Protein AF-A0A940V8V4-F1 (afdb_monomer)

Radius of gyration: 15.95 Å; Cα contacts (8 Å, |Δi|>4): 238; chains: 1; bounding box: 43×36×41 Å

Nearest PDB structures (foldseek):
  3lm8-assembly5_C  TM=8.372E-01  e=1.394E-07  Bacillus subtilis
  3lm8-assembly1_A  TM=8.182E-01  e=9.526E-08  Bacillus subtilis
  3mel-assembly2_D  TM=7.749E-01  e=1.485E-07  Enterococcus faecalis
  3k94-assembly1_A  TM=7.743E-01  e=4.650E-07  Geobacillus thermodenitrificans NG80-2
  3cq9-assembly2_C  TM=7.218E-01  e=1.762E-06  Lactiplantibacillus plantarum WCFS1

Sequence (154 aa):
MLNQIRSKRLKIFVKLRTKNKVIKIKIAILANGVWDLEWGKQALKEVDFLICADGGANYAALSSRIPDLVIGDLDSILPENLSQCEKSGCLIERYPCEKDETDLELALLRAEERARMLGERDIWLYGATGKRIDHFLGNVALMLDYAQKGYRIR

Solvent-accessible surface area (backbone atoms only — not comparable to full-atom values): 8737 Å² total; per-residue (Å²): 144,75,81,76,74,69,70,79,82,66,81,73,76,70,83,72,79,55,89,94,49,86,83,80,75,38,39,32,39,29,32,70,34,59,70,60,63,73,60,43,36,58,61,54,71,70,43,75,40,36,34,15,16,28,28,10,44,46,58,31,50,78,39,76,40,79,49,54,30,39,28,22,59,54,82,65,36,51,70,69,53,53,52,50,32,55,76,69,67,27,44,76,49,78,45,66,80,88,58,95,68,52,38,60,54,56,41,47,52,53,50,47,56,51,26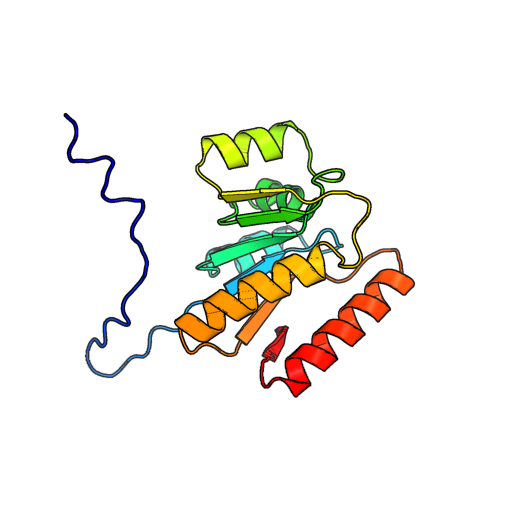,58,77,72,73,48,44,63,39,34,60,41,25,64,42,60,93,50,64,69,59,31,53,52,48,51,53,50,47,50,54,40,41,74,74,63,36,41,78,81

pLDDT: mean 86.86, std 18.96, range [28.91, 98.75]

Secondary structure (DSSP, 8-state):
--SSSGGGS---------TT------EEEE-SS---HHHHHHHHHT-SEEEEETTHHHHHHHTT---SEEEE--SSS-HHHHHHHHHTT-EEEE--SS-SS-HHHHHHHHHHHHHHHHT--EEEEES---S-HHHHHHHHHHHHHHHHTT-EE-

Foldseek 3Di:
DPPPPVPPPPPPDDQPCDDPDRPDAAAEEQEQADDDLVVVLVVCVRHNAYEYQQLSLVSCVSSVHQHQEYFEQNPNHDPVSVVVNVVVVRHYHHDHPPDPDGSVRVSVVVSVVSCVSSVHQEYEYHRQDHDDVVSNVVSVVVQVVSVVVVHHYD

Structure (mmCIF, N/CA/C/O backbone):
data_AF-A0A940V8V4-F1
#
_entry.id   AF-A0A940V8V4-F1
#
loop_
_atom_site.group_PDB
_atom_site.id
_atom_site.type_symbol
_atom_site.label_atom_id
_atom_site.label_alt_id
_atom_site.label_comp_id
_atom_site.label_asym_id
_atom_site.label_entity_id
_atom_site.label_seq_id
_atom_site.pdbx_PDB_ins_code
_atom_site.Cartn_x
_atom_site.Cartn_y
_atom_site.Cartn_z
_atom_site.occupancy
_atom_site.B_iso_or_equiv
_atom_site.auth_seq_id
_atom_site.auth_comp_id
_atom_site.auth_asym_id
_atom_site.auth_atom_id
_atom_site.pdbx_PDB_model_num
ATOM 1 N N . MET A 1 1 ? 31.623 16.921 11.698 1.00 43.12 1 MET A N 1
ATOM 2 C CA . MET A 1 1 ? 30.676 16.826 10.562 1.00 43.12 1 MET A CA 1
ATOM 3 C C . MET A 1 1 ? 29.920 15.481 10.518 1.00 43.12 1 MET A C 1
ATOM 5 O O . MET A 1 1 ? 29.499 15.057 9.455 1.00 43.12 1 MET A O 1
ATOM 9 N N . LEU A 1 2 ? 29.703 14.817 11.669 1.00 31.45 2 LEU A N 1
ATOM 10 C CA . LEU A 1 2 ? 29.079 13.479 11.767 1.00 31.45 2 LEU A CA 1
ATOM 11 C C . LEU A 1 2 ? 27.776 13.450 12.600 1.00 31.45 2 LEU A C 1
ATOM 13 O O . LEU A 1 2 ? 27.136 12.410 12.701 1.00 31.45 2 LEU A O 1
ATOM 17 N N . ASN A 1 3 ? 27.332 14.590 13.148 1.00 28.91 3 ASN A N 1
ATOM 18 C CA . ASN A 1 3 ? 26.194 14.647 14.081 1.00 28.91 3 ASN A CA 1
ATOM 19 C C . ASN A 1 3 ? 24.861 15.127 13.477 1.00 28.91 3 ASN A C 1
ATOM 21 O O . ASN A 1 3 ? 23.860 15.141 14.183 1.00 28.91 3 ASN A O 1
ATOM 25 N N . GLN A 1 4 ? 24.800 15.470 12.185 1.00 35.78 4 GLN A N 1
ATOM 26 C CA . GLN A 1 4 ? 23.542 15.891 11.538 1.00 35.78 4 GLN A CA 1
ATOM 27 C C . GLN A 1 4 ? 22.816 14.772 10.772 1.00 35.78 4 GLN A C 1
ATOM 29 O O . GLN A 1 4 ? 21.630 14.902 10.483 1.00 35.78 4 GLN A O 1
ATOM 34 N N . ILE A 1 5 ? 23.475 13.640 10.499 1.00 39.09 5 ILE A N 1
ATOM 35 C CA . ILE A 1 5 ? 22.908 12.568 9.657 1.00 39.09 5 ILE A CA 1
ATOM 36 C C . ILE A 1 5 ? 22.149 11.514 10.489 1.00 39.09 5 ILE A C 1
ATOM 38 O O . ILE A 1 5 ? 21.267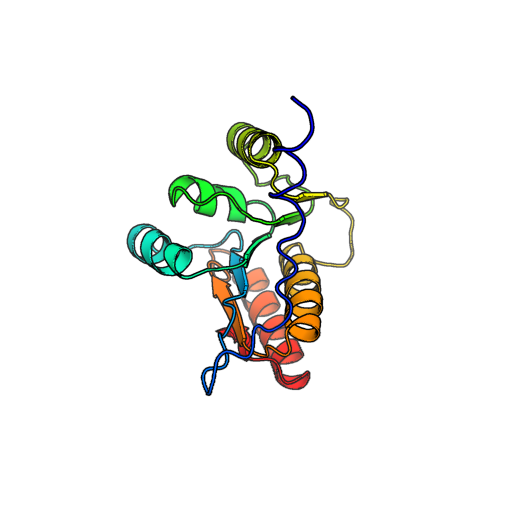 10.830 9.976 1.00 39.09 5 ILE A O 1
ATOM 42 N N . ARG A 1 6 ? 22.374 11.442 11.809 1.00 33.69 6 ARG A N 1
ATOM 43 C CA . ARG A 1 6 ? 21.629 10.528 12.701 1.00 33.69 6 ARG A CA 1
ATOM 44 C C . ARG A 1 6 ? 20.207 10.991 13.057 1.00 33.69 6 ARG A C 1
ATOM 46 O O . ARG A 1 6 ? 19.436 10.198 13.580 1.00 33.69 6 ARG A O 1
ATOM 53 N N . SER A 1 7 ? 19.828 12.229 12.734 1.00 38.00 7 SER A N 1
ATOM 54 C CA . SER A 1 7 ? 18.553 12.827 13.175 1.00 38.00 7 SER A CA 1
ATOM 55 C C . SER A 1 7 ? 17.331 12.464 12.305 1.00 38.00 7 SER A C 1
ATOM 57 O O . SER A 1 7 ? 16.193 12.576 12.751 1.00 38.00 7 SER A O 1
ATOM 59 N N . LYS A 1 8 ? 17.518 11.958 11.074 1.00 39.41 8 LYS A N 1
ATOM 60 C CA . LYS A 1 8 ? 16.387 11.607 10.183 1.00 39.41 8 LYS A CA 1
ATOM 61 C C . LYS A 1 8 ? 15.898 10.154 10.275 1.00 39.41 8 LYS A C 1
ATOM 63 O O . LYS A 1 8 ? 14.849 9.855 9.719 1.00 39.41 8 LYS A O 1
ATOM 68 N N . ARG A 1 9 ? 16.598 9.262 10.987 1.00 44.00 9 ARG A N 1
ATOM 69 C CA . ARG A 1 9 ? 16.301 7.810 11.015 1.00 44.00 9 ARG A CA 1
ATOM 70 C C . ARG A 1 9 ? 15.652 7.285 12.300 1.00 44.00 9 ARG A C 1
ATOM 72 O O . ARG A 1 9 ? 15.553 6.080 12.479 1.00 44.00 9 ARG A O 1
ATOM 79 N N . LEU A 1 10 ? 15.147 8.168 13.162 1.00 35.84 10 LEU A N 1
ATOM 80 C CA . LEU A 1 10 ? 14.432 7.772 14.379 1.00 35.84 10 LEU A CA 1
ATOM 81 C C . LEU A 1 10 ? 13.142 8.584 14.582 1.00 35.84 10 LEU A C 1
ATOM 83 O O . LEU A 1 10 ? 12.877 9.099 15.660 1.00 35.84 10 LEU A O 1
ATOM 87 N N . LYS A 1 11 ? 12.304 8.701 13.545 1.00 39.09 11 LYS A N 1
ATOM 88 C CA . LYS A 1 11 ? 10.896 9.101 13.721 1.00 39.09 11 LYS A CA 1
ATOM 89 C C . LYS A 1 11 ? 10.037 7.873 14.037 1.00 39.09 11 LYS A C 1
ATOM 91 O O . LYS A 1 11 ? 9.052 7.593 13.364 1.00 39.09 11 LYS A O 1
ATOM 96 N N . ILE A 1 12 ? 10.413 7.130 15.073 1.00 41.28 12 ILE A N 1
ATOM 97 C CA . ILE A 1 12 ? 9.437 6.326 15.807 1.00 41.28 12 ILE A CA 1
ATOM 98 C C . ILE A 1 12 ? 8.783 7.331 16.749 1.00 41.28 12 ILE A C 1
ATOM 100 O O . ILE A 1 12 ? 9.328 7.676 17.795 1.00 41.28 12 ILE A O 1
ATOM 104 N N . PHE A 1 13 ? 7.675 7.914 16.293 1.00 43.16 13 PHE A N 1
ATOM 105 C CA . PHE A 1 13 ? 6.889 8.841 17.092 1.00 43.16 13 PHE A CA 1
ATOM 106 C C . PHE A 1 13 ? 6.333 8.084 18.300 1.00 43.16 13 PHE A C 1
ATOM 108 O O . PHE A 1 13 ? 5.320 7.394 18.225 1.00 43.16 13 PHE A O 1
ATOM 115 N N . VAL A 1 14 ? 7.002 8.242 19.440 1.00 44.81 14 VAL A N 1
ATOM 116 C CA . VAL A 1 14 ? 6.353 8.148 20.744 1.00 44.81 14 VAL A CA 1
ATOM 117 C C . VAL A 1 14 ? 5.174 9.117 20.701 1.00 44.81 14 VAL A C 1
ATOM 119 O O . VAL A 1 14 ? 5.332 10.272 20.307 1.00 44.81 14 VAL A O 1
ATOM 122 N N . LYS A 1 15 ? 3.986 8.630 21.060 1.00 40.75 15 LYS A N 1
ATOM 123 C CA . LYS A 1 15 ? 2.731 9.385 21.127 1.00 40.75 15 LYS A CA 1
ATOM 124 C C . LYS A 1 15 ? 2.943 10.644 21.980 1.00 40.75 15 LYS A C 1
ATOM 126 O O . LYS A 1 15 ? 2.835 10.590 23.204 1.00 40.75 15 LYS A O 1
ATOM 131 N N . LEU A 1 16 ? 3.286 11.775 21.358 1.00 42.56 16 LEU A N 1
ATOM 132 C CA . LEU A 1 16 ? 3.423 13.052 22.054 1.00 42.56 16 LEU A CA 1
ATOM 133 C C . LEU A 1 16 ? 2.019 13.493 22.451 1.00 42.56 16 LEU A C 1
ATOM 135 O O . LEU A 1 16 ? 1.247 14.024 21.657 1.00 42.56 16 LEU A O 1
ATOM 139 N N . ARG A 1 17 ? 1.667 13.196 23.700 1.00 41.31 17 ARG A N 1
ATOM 140 C CA . ARG A 1 17 ? 0.396 13.548 24.323 1.00 41.31 17 ARG A CA 1
ATOM 141 C C . ARG A 1 17 ? 0.427 15.038 24.675 1.00 41.31 17 ARG A C 1
ATOM 143 O O . ARG A 1 17 ? 0.487 15.414 25.840 1.00 41.31 17 ARG A O 1
ATOM 150 N N . THR A 1 18 ? 0.427 15.910 23.671 1.00 44.78 18 THR A N 1
ATOM 151 C CA . THR A 1 18 ? 0.160 17.335 23.882 1.00 44.78 18 THR A CA 1
ATOM 152 C C . THR A 1 18 ? -1.322 17.479 24.208 1.00 44.78 18 THR A C 1
ATOM 154 O O . THR A 1 18 ? -2.166 17.028 23.434 1.00 44.78 18 THR A O 1
ATOM 157 N N . LYS A 1 19 ? -1.612 18.020 25.397 1.00 48.69 19 LYS A N 1
ATOM 158 C CA . LYS A 1 19 ? -2.936 18.296 25.985 1.00 48.69 19 LYS A CA 1
ATOM 159 C C . LYS A 1 19 ? -4.111 18.134 24.988 1.00 48.69 19 LYS A C 1
ATOM 161 O O . LYS A 1 19 ? -4.349 18.992 24.148 1.00 48.69 19 LYS A O 1
ATOM 166 N N . ASN A 1 20 ? -4.833 17.016 25.116 1.00 51.75 20 ASN A N 1
ATOM 167 C CA . ASN A 1 20 ? -6.132 16.693 24.497 1.00 51.75 20 ASN A CA 1
ATOM 168 C C . ASN A 1 20 ? -6.260 16.417 22.984 1.00 51.75 20 ASN A C 1
ATOM 170 O O . ASN A 1 20 ? -7.392 16.267 22.527 1.00 51.75 20 ASN A O 1
ATOM 174 N N . LYS A 1 21 ? -5.188 16.216 22.203 1.00 55.03 21 LYS A N 1
ATOM 175 C CA . LYS A 1 21 ? -5.344 15.729 20.812 1.00 55.03 21 LYS A CA 1
ATOM 176 C C . LYS A 1 21 ? -4.511 14.477 20.551 1.00 55.03 21 LYS A C 1
ATOM 178 O O . LYS A 1 21 ? -3.287 14.510 20.613 1.00 55.03 21 LYS A O 1
ATOM 183 N N . VAL A 1 22 ? -5.180 13.356 20.276 1.00 63.94 22 VAL A N 1
ATOM 184 C CA . VAL A 1 22 ? -4.519 12.167 19.723 1.00 63.94 22 VAL A CA 1
ATOM 185 C C . VAL A 1 22 ? -4.200 12.490 18.267 1.00 63.94 22 VAL A C 1
ATOM 187 O O . VAL A 1 22 ? -5.114 12.645 17.461 1.00 63.94 22 VAL A O 1
ATOM 190 N N . ILE A 1 23 ? -2.917 12.659 17.947 1.00 74.44 23 ILE A N 1
ATOM 191 C CA . ILE A 1 23 ? -2.468 12.763 16.557 1.00 74.44 23 ILE A CA 1
ATOM 192 C C . ILE A 1 23 ? -2.683 11.380 15.940 1.00 74.44 23 ILE A C 1
ATOM 194 O O . ILE A 1 23 ? -2.004 10.432 16.335 1.00 74.44 23 ILE A O 1
ATOM 198 N N . LYS A 1 24 ? -3.673 11.264 15.050 1.00 82.25 24 LYS A N 1
ATOM 199 C CA . LYS A 1 24 ? -3.859 10.065 14.232 1.00 82.25 24 LYS A CA 1
ATOM 200 C C . LYS A 1 24 ? -2.785 10.032 13.155 1.00 82.25 24 LYS A C 1
ATOM 202 O O . LYS A 1 24 ? -2.546 11.060 12.528 1.00 82.25 24 LYS A O 1
ATOM 207 N N . ILE A 1 25 ? -2.187 8.866 12.948 1.00 92.25 25 ILE A N 1
ATOM 208 C CA . ILE A 1 25 ? -1.205 8.636 11.883 1.00 92.25 25 ILE A CA 1
ATOM 209 C C . ILE A 1 25 ? -1.896 7.920 10.722 1.00 92.25 25 ILE A C 1
ATOM 211 O O . ILE A 1 25 ? -2.492 6.858 10.910 1.00 92.25 25 ILE A O 1
ATOM 215 N N . LYS A 1 26 ? -1.816 8.486 9.516 1.00 96.31 26 LYS A N 1
ATOM 216 C CA . LYS A 1 26 ? -2.392 7.904 8.300 1.00 96.31 26 LYS A CA 1
ATOM 217 C C . LYS A 1 26 ? -1.392 6.941 7.658 1.00 96.31 26 LYS A C 1
ATOM 219 O O . LYS A 1 26 ? -0.441 7.358 6.997 1.00 96.31 26 LYS A O 1
ATOM 224 N N . ILE A 1 27 ? -1.624 5.646 7.861 1.00 98.06 27 ILE A N 1
ATOM 225 C CA . ILE A 1 27 ? -0.898 4.562 7.189 1.00 98.06 27 ILE A CA 1
ATOM 226 C C . ILE A 1 27 ? -1.666 4.210 5.918 1.00 98.06 27 ILE A C 1
ATOM 228 O O . ILE A 1 27 ? -2.862 3.915 5.992 1.00 98.06 27 ILE A O 1
ATOM 232 N N . ALA A 1 28 ? -0.992 4.250 4.772 1.00 98.06 28 ALA A N 1
ATOM 233 C CA . ALA A 1 28 ? -1.592 3.886 3.499 1.00 98.06 28 ALA A CA 1
ATOM 234 C C . ALA A 1 28 ? -0.759 2.855 2.744 1.00 98.06 28 ALA A C 1
ATOM 236 O O . ALA A 1 28 ? 0.471 2.864 2.800 1.00 98.06 28 ALA A O 1
ATOM 237 N N . ILE A 1 29 ? -1.463 2.014 2.001 1.00 98.31 29 ILE A N 1
ATOM 238 C CA . ILE A 1 29 ? -0.930 1.093 1.014 1.00 98.31 29 ILE A CA 1
ATOM 239 C C . ILE A 1 29 ? -1.355 1.599 -0.361 1.00 98.31 29 ILE A C 1
ATOM 241 O O . ILE A 1 29 ? -2.519 1.943 -0.569 1.00 98.31 29 ILE A O 1
ATOM 245 N N . LEU A 1 30 ? -0.418 1.630 -1.300 1.00 97.50 30 LEU A N 1
ATOM 246 C CA . LEU A 1 30 ? -0.683 1.865 -2.711 1.00 97.50 30 LEU A CA 1
ATOM 247 C C . LEU A 1 30 ? -0.339 0.597 -3.489 1.00 97.50 30 LEU A C 1
ATOM 249 O O . LEU A 1 30 ? 0.827 0.213 -3.577 1.00 97.50 30 LEU A O 1
ATOM 253 N N . ALA A 1 31 ? -1.368 -0.059 -4.015 1.00 95.75 31 ALA A N 1
ATOM 254 C CA . ALA A 1 31 ? -1.236 -1.230 -4.871 1.00 95.75 31 ALA A CA 1
ATOM 255 C C . ALA A 1 31 ? -1.071 -0.836 -6.351 1.00 95.75 31 ALA A C 1
ATOM 257 O O . ALA A 1 31 ? -1.184 0.334 -6.721 1.00 95.75 31 ALA A O 1
ATOM 258 N N . ASN A 1 32 ? -0.803 -1.822 -7.208 1.00 93.12 32 ASN A N 1
ATOM 259 C CA . ASN A 1 32 ? -0.528 -1.633 -8.636 1.00 93.12 32 ASN A CA 1
ATOM 260 C C . ASN A 1 32 ? -1.799 -1.595 -9.518 1.00 93.12 32 ASN A C 1
ATOM 262 O O 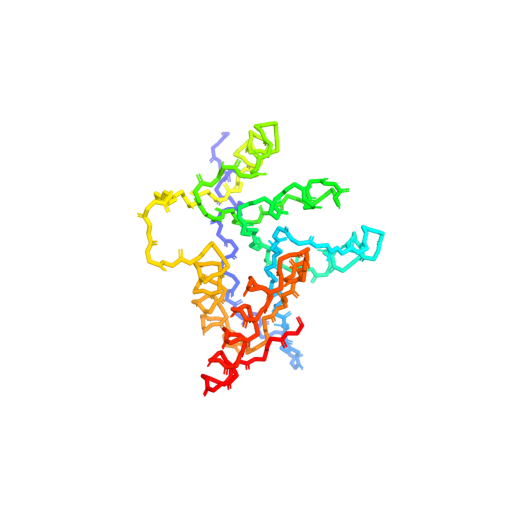. ASN A 1 32 ? -1.851 -2.168 -10.606 1.00 93.12 32 ASN A O 1
ATOM 266 N N . GLY A 1 33 ? -2.867 -0.974 -9.028 1.00 90.56 33 GLY A N 1
ATOM 267 C CA . GLY A 1 33 ? -4.147 -0.902 -9.727 1.00 90.56 33 GLY A CA 1
ATOM 268 C C . GLY A 1 33 ? -4.488 0.481 -10.267 1.00 90.56 33 GLY A C 1
ATOM 269 O O . GLY A 1 33 ? -3.708 1.428 -10.198 1.00 90.56 33 GLY A O 1
ATOM 270 N N . VAL A 1 34 ? -5.687 0.589 -10.835 1.00 86.25 34 VAL A N 1
ATOM 271 C CA . VAL A 1 34 ? -6.179 1.821 -11.453 1.00 86.25 34 VAL A CA 1
ATOM 272 C C . VAL A 1 34 ? -6.694 2.769 -10.375 1.00 86.25 34 VAL A C 1
ATOM 274 O O . VAL A 1 34 ? -7.407 2.371 -9.453 1.00 86.25 34 VAL A O 1
ATOM 277 N N . TRP A 1 35 ? -6.347 4.043 -10.519 1.00 87.38 35 TRP A N 1
ATOM 278 C CA . TRP A 1 35 ? -6.851 5.145 -9.708 1.00 87.38 35 TRP A CA 1
ATOM 279 C C . TRP A 1 35 ? -6.724 6.465 -10.478 1.00 87.38 35 TRP A C 1
ATOM 281 O O . TRP A 1 35 ? -6.006 6.541 -11.478 1.00 87.38 35 TRP A O 1
ATOM 291 N N . ASP A 1 36 ? -7.426 7.499 -10.020 1.00 90.81 36 ASP A N 1
ATOM 292 C CA . ASP A 1 36 ? -7.284 8.848 -10.565 1.00 90.81 36 ASP A CA 1
ATOM 293 C C . ASP A 1 36 ? -6.005 9.509 -10.029 1.00 90.81 36 ASP A C 1
ATOM 295 O O . ASP A 1 36 ? -5.811 9.619 -8.816 1.00 90.81 36 ASP A O 1
ATOM 299 N N . LEU A 1 37 ? -5.122 9.941 -10.933 1.00 89.00 37 LEU A N 1
ATOM 300 C CA . LEU A 1 37 ? -3.800 10.450 -10.563 1.00 89.00 37 LEU A CA 1
ATOM 301 C C . LEU A 1 37 ? -3.866 11.808 -9.851 1.00 89.00 37 LEU A C 1
ATOM 303 O O . LEU A 1 37 ? -3.082 12.059 -8.935 1.00 89.00 37 LEU A O 1
ATOM 307 N N . GLU A 1 38 ? -4.779 12.693 -10.253 1.00 92.06 38 GLU A N 1
ATOM 308 C CA . GLU A 1 38 ? -4.877 14.033 -9.665 1.00 92.06 38 GLU A CA 1
ATOM 309 C C . GLU A 1 38 ? -5.460 13.978 -8.255 1.00 92.06 38 GLU A C 1
ATOM 311 O O . GLU A 1 38 ? -4.916 14.579 -7.324 1.00 92.06 38 GLU A O 1
ATOM 316 N N . TRP A 1 39 ? -6.505 13.178 -8.060 1.00 91.81 39 TRP A N 1
ATOM 317 C CA . TRP A 1 39 ? -7.011 12.835 -6.742 1.00 91.81 39 TRP A CA 1
ATOM 318 C C . TRP A 1 39 ? -5.940 12.126 -5.907 1.00 91.81 39 TRP A C 1
ATOM 320 O O . TRP A 1 39 ? -5.717 12.497 -4.753 1.00 91.81 39 TRP A O 1
ATOM 330 N N . GLY A 1 40 ? -5.224 11.166 -6.496 1.00 91.00 40 GLY A N 1
ATOM 331 C CA . GLY A 1 40 ? -4.176 10.394 -5.834 1.00 91.00 40 GLY A CA 1
ATOM 332 C C . GLY A 1 40 ? -3.044 11.256 -5.280 1.00 91.00 40 GLY A C 1
ATOM 333 O O . GLY A 1 40 ? -2.663 11.117 -4.114 1.00 91.00 40 GLY A O 1
ATOM 334 N N . LYS A 1 41 ? -2.578 12.237 -6.063 1.00 93.19 41 LYS A N 1
ATOM 335 C CA . LYS A 1 41 ? -1.620 13.261 -5.616 1.00 93.19 41 LYS A CA 1
ATOM 336 C C . LYS A 1 41 ? -2.091 13.987 -4.362 1.00 93.19 41 LYS A C 1
ATOM 338 O O . LYS A 1 41 ? -1.282 14.248 -3.474 1.00 93.19 41 LYS A O 1
ATOM 343 N N . GLN A 1 42 ? -3.373 14.337 -4.279 1.00 93.88 42 GLN A N 1
ATOM 344 C CA . GLN A 1 42 ? -3.911 15.018 -3.101 1.00 93.88 42 GLN A CA 1
ATOM 345 C C . GLN A 1 42 ? -4.069 14.060 -1.920 1.00 93.88 42 GLN A C 1
ATOM 347 O O . GLN A 1 42 ? -3.655 14.395 -0.812 1.00 93.88 42 GLN A O 1
ATOM 352 N N . ALA A 1 43 ? -4.584 12.853 -2.157 1.00 93.25 43 ALA A N 1
ATOM 353 C CA . ALA A 1 43 ? -4.778 11.842 -1.123 1.00 93.25 43 ALA A CA 1
ATOM 354 C C . ALA A 1 43 ? -3.460 11.465 -0.423 1.00 93.25 43 ALA A C 1
ATOM 356 O O . ALA A 1 43 ? -3.430 11.341 0.806 1.00 93.25 43 ALA A O 1
ATOM 357 N N . LEU A 1 44 ? -2.363 11.341 -1.184 1.00 95.69 44 LEU A N 1
ATOM 358 C CA . LEU A 1 44 ? -1.043 10.971 -0.664 1.00 95.69 44 LEU A CA 1
ATOM 359 C C . LEU A 1 44 ? -0.339 12.076 0.137 1.00 95.69 44 LEU A C 1
ATOM 361 O O . LEU A 1 44 ? 0.564 11.761 0.914 1.00 95.69 44 LEU A O 1
ATOM 365 N N . LYS A 1 45 ? -0.731 13.352 0.007 1.00 93.88 45 LYS A N 1
ATOM 366 C CA . LYS A 1 45 ? -0.151 14.445 0.817 1.00 93.88 45 LYS A CA 1
ATOM 367 C C . LYS A 1 45 ? -0.470 14.310 2.301 1.00 93.88 45 LYS A C 1
ATOM 369 O O . LYS A 1 45 ? 0.310 14.752 3.136 1.00 93.88 45 LYS A O 1
ATOM 374 N N . GLU A 1 46 ? -1.607 13.704 2.616 1.00 92.19 46 GLU A N 1
ATOM 375 C CA . GLU A 1 46 ? -2.053 13.471 3.989 1.00 92.19 46 GLU A CA 1
ATOM 376 C C . GLU A 1 46 ? -1.538 12.144 4.566 1.00 92.19 46 GLU A C 1
ATOM 378 O O . GLU A 1 46 ? -1.892 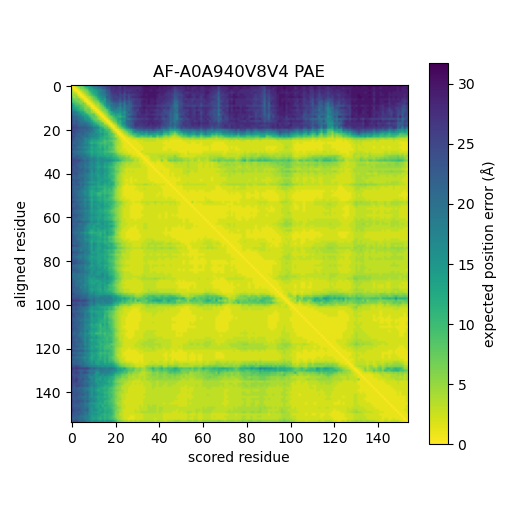11.791 5.687 1.00 92.19 46 GLU A O 1
ATOM 383 N N . VAL A 1 47 ? -0.768 11.367 3.795 1.00 96.06 47 VAL A N 1
ATOM 384 C CA . VAL A 1 47 ? -0.264 10.053 4.212 1.00 96.06 47 VAL A CA 1
ATOM 385 C C . VAL A 1 47 ? 1.070 10.203 4.935 1.00 96.06 47 VAL A C 1
ATOM 387 O O . VAL A 1 47 ? 2.092 10.539 4.329 1.00 96.06 47 VAL A O 1
ATOM 390 N N . ASP A 1 48 ? 1.065 9.862 6.221 1.00 96.44 48 ASP A N 1
ATOM 391 C CA . ASP A 1 48 ? 2.243 9.901 7.089 1.00 96.44 48 ASP A CA 1
ATOM 392 C C . ASP A 1 48 ? 3.206 8.737 6.837 1.00 96.44 48 ASP A C 1
ATOM 394 O O . ASP A 1 48 ? 4.415 8.887 7.014 1.00 96.44 48 ASP A O 1
ATOM 398 N N . PHE A 1 49 ? 2.679 7.570 6.453 1.00 97.62 49 PHE A N 1
ATOM 399 C CA . PHE A 1 49 ? 3.482 6.395 6.123 1.00 97.62 49 PHE A CA 1
ATOM 400 C C . PHE A 1 49 ? 2.897 5.662 4.919 1.00 97.62 49 PHE A C 1
ATOM 402 O O . PHE A 1 49 ? 1.808 5.092 5.008 1.00 97.62 49 PHE A O 1
ATOM 409 N N . LEU A 1 50 ? 3.622 5.695 3.802 1.00 98.56 50 LEU A N 1
ATOM 410 C CA . LEU A 1 50 ? 3.210 5.086 2.545 1.00 98.56 50 LEU A CA 1
ATOM 411 C C . LEU A 1 50 ? 3.978 3.789 2.288 1.00 98.56 50 LEU A C 1
ATOM 413 O O . LEU A 1 50 ? 5.201 3.803 2.147 1.00 98.56 50 LEU A O 1
ATOM 417 N N . ILE A 1 51 ? 3.237 2.696 2.146 1.00 98.75 51 ILE A N 1
ATOM 418 C CA . ILE A 1 51 ? 3.728 1.399 1.688 1.00 98.75 51 ILE A CA 1
ATOM 419 C C . ILE A 1 51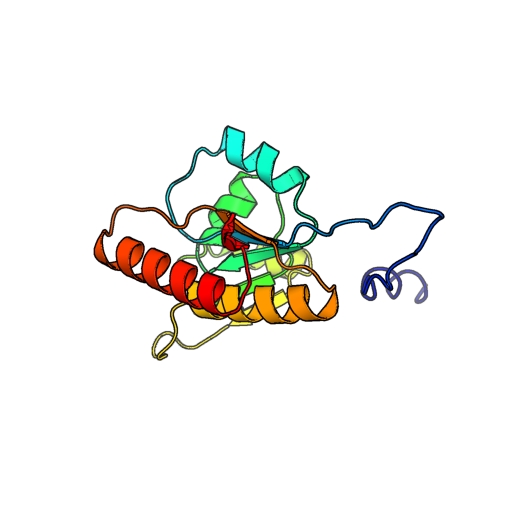 ? 3.282 1.223 0.238 1.00 98.75 51 ILE A C 1
ATOM 421 O O . ILE A 1 51 ? 2.107 1.392 -0.069 1.00 98.75 51 ILE A O 1
ATOM 425 N N . CYS A 1 52 ? 4.194 0.900 -0.668 1.00 98.38 52 CYS A N 1
ATOM 426 C CA . CYS A 1 52 ? 3.854 0.537 -2.039 1.00 98.38 52 CYS A CA 1
ATOM 427 C C . CYS A 1 52 ? 4.025 -0.967 -2.227 1.00 98.38 52 CYS A C 1
ATOM 429 O O . CYS A 1 52 ? 5.102 -1.496 -1.955 1.00 98.38 52 CYS A O 1
ATOM 431 N N . ALA A 1 53 ? 2.968 -1.631 -2.692 1.00 97.44 53 ALA A N 1
ATOM 432 C CA . ALA A 1 53 ? 3.038 -3.021 -3.120 1.00 97.44 53 ALA A CA 1
ATOM 433 C C . ALA A 1 53 ? 3.523 -3.049 -4.574 1.00 97.44 53 ALA A C 1
ATOM 435 O O . ALA A 1 53 ? 2.810 -2.581 -5.469 1.00 97.44 53 ALA A O 1
ATOM 436 N N . ASP A 1 54 ? 4.748 -3.535 -4.768 1.00 95.25 54 ASP A N 1
ATOM 437 C CA . ASP A 1 54 ? 5.402 -3.739 -6.060 1.00 95.25 54 ASP A CA 1
ATOM 438 C C . ASP A 1 54 ? 5.225 -2.525 -7.012 1.00 95.25 54 ASP A C 1
ATOM 440 O O . ASP A 1 54 ? 5.681 -1.416 -6.694 1.00 95.25 54 ASP A O 1
ATOM 444 N N . GLY A 1 55 ? 4.511 -2.667 -8.137 1.00 95.44 55 GLY A N 1
ATOM 445 C CA . GLY A 1 55 ? 4.307 -1.600 -9.122 1.00 95.44 55 GLY A CA 1
ATOM 446 C C . GLY A 1 55 ? 3.541 -0.370 -8.611 1.00 95.44 55 GLY A C 1
ATOM 447 O O . GLY A 1 55 ? 3.565 0.679 -9.260 1.00 95.44 55 GLY A O 1
ATOM 448 N N . GLY A 1 56 ? 2.937 -0.427 -7.417 1.00 96.31 56 GLY A N 1
ATOM 449 C CA . GLY A 1 56 ? 2.356 0.736 -6.736 1.00 96.31 56 GLY A CA 1
ATOM 450 C C . GLY A 1 56 ? 3.342 1.904 -6.586 1.00 96.31 56 GLY A C 1
ATOM 451 O O . GLY A 1 56 ? 2.951 3.073 -6.646 1.00 96.31 56 GLY A O 1
ATOM 452 N N . ALA A 1 57 ? 4.644 1.610 -6.502 1.00 97.44 57 ALA A N 1
ATOM 453 C CA . ALA A 1 57 ? 5.697 2.621 -6.436 1.00 97.44 57 ALA A CA 1
ATOM 454 C C . ALA A 1 57 ? 5.764 3.508 -7.693 1.00 97.44 57 ALA A C 1
ATOM 456 O O . ALA A 1 57 ? 6.135 4.680 -7.597 1.00 97.44 57 ALA A O 1
ATOM 457 N N . ASN A 1 58 ? 5.342 3.002 -8.857 1.00 96.50 58 ASN A N 1
ATOM 458 C CA . ASN A 1 58 ? 5.266 3.804 -10.079 1.00 96.50 58 ASN A CA 1
ATOM 459 C C . ASN A 1 58 ? 4.217 4.913 -9.948 1.00 96.50 58 ASN A C 1
ATOM 461 O O . ASN A 1 58 ? 4.460 6.061 -10.317 1.00 96.50 58 ASN A O 1
ATOM 465 N N . TYR A 1 59 ? 3.060 4.598 -9.364 1.00 95.56 59 TYR A N 1
ATOM 466 C CA . TYR A 1 59 ? 2.005 5.579 -9.124 1.00 95.56 59 TYR A CA 1
ATOM 467 C C . TYR A 1 59 ? 2.378 6.584 -8.033 1.00 95.56 59 TYR A C 1
ATOM 469 O O . TYR A 1 59 ? 2.018 7.761 -8.133 1.00 95.56 59 TYR A O 1
ATOM 477 N N . ALA A 1 60 ? 3.143 6.160 -7.023 1.00 96.56 60 ALA A N 1
ATOM 478 C CA . ALA A 1 60 ? 3.720 7.078 -6.046 1.00 96.56 60 ALA A CA 1
ATOM 479 C C . ALA A 1 60 ? 4.679 8.077 -6.721 1.00 96.56 60 ALA A C 1
ATOM 481 O O . ALA A 1 60 ? 4.556 9.286 -6.504 1.00 96.56 60 ALA A O 1
ATOM 482 N N . ALA A 1 61 ? 5.554 7.597 -7.614 1.00 96.06 61 ALA A N 1
ATOM 483 C CA . ALA A 1 61 ? 6.475 8.437 -8.380 1.00 96.06 61 ALA A CA 1
ATOM 484 C C . ALA A 1 61 ? 5.735 9.453 -9.269 1.00 96.06 61 ALA A C 1
ATOM 486 O O . ALA A 1 61 ? 6.018 10.651 -9.200 1.00 96.06 61 ALA A O 1
ATOM 487 N N . LEU A 1 62 ? 4.707 9.017 -10.011 1.00 95.00 62 LEU A N 1
ATOM 488 C CA . LEU A 1 62 ? 3.824 9.906 -10.788 1.00 95.00 62 LEU A CA 1
ATOM 489 C C . LEU A 1 62 ? 3.106 10.944 -9.912 1.00 95.00 62 LEU A C 1
ATOM 491 O O . LEU A 1 62 ? 2.782 12.046 -10.363 1.00 95.00 62 LEU A O 1
ATOM 495 N N . SER A 1 63 ? 2.885 10.607 -8.643 1.00 94.69 63 SER A N 1
ATOM 496 C CA . SER A 1 63 ? 2.283 11.496 -7.651 1.00 94.69 63 SER A CA 1
ATOM 497 C C . SER A 1 63 ? 3.301 12.377 -6.922 1.00 94.69 63 SER A C 1
ATOM 499 O O . SER A 1 63 ? 2.938 13.083 -5.983 1.00 94.69 63 SER A O 1
ATOM 501 N N . SER A 1 64 ? 4.575 12.351 -7.336 1.00 94.25 64 SER A N 1
ATOM 502 C CA . SER A 1 64 ? 5.687 13.048 -6.674 1.00 94.25 64 SER A CA 1
ATOM 503 C C . SER A 1 64 ? 5.837 12.696 -5.185 1.00 94.25 64 SER A C 1
ATOM 505 O O . SER A 1 64 ? 6.301 13.512 -4.386 1.00 94.25 64 SER A O 1
ATOM 507 N N . ARG A 1 65 ? 5.451 11.474 -4.798 1.00 96.31 65 ARG A N 1
ATOM 508 C CA . ARG A 1 65 ? 5.587 10.941 -3.439 1.00 96.31 65 ARG A CA 1
ATOM 509 C C . ARG A 1 65 ? 6.606 9.807 -3.445 1.00 96.31 65 ARG A C 1
ATOM 511 O O . ARG A 1 65 ? 6.454 8.823 -4.154 1.00 96.31 65 ARG A O 1
ATOM 518 N N . ILE A 1 66 ? 7.631 9.934 -2.610 1.00 97.00 66 ILE A N 1
ATOM 519 C CA . ILE A 1 66 ? 8.588 8.852 -2.352 1.00 97.00 66 ILE A CA 1
ATOM 520 C C . ILE A 1 66 ? 7.961 7.909 -1.325 1.00 97.00 66 ILE A C 1
ATOM 522 O O . ILE A 1 66 ? 7.595 8.417 -0.273 1.00 97.00 66 ILE A O 1
ATOM 526 N N . PRO A 1 67 ? 7.814 6.598 -1.563 1.00 98.06 67 PRO A N 1
ATOM 527 C CA . PRO A 1 67 ? 7.298 5.670 -0.556 1.00 98.06 67 PRO A CA 1
ATOM 528 C C . PRO A 1 67 ? 8.210 5.582 0.671 1.00 98.06 67 PRO A C 1
ATOM 530 O O . PRO A 1 67 ? 9.420 5.789 0.583 1.00 98.06 67 PRO A O 1
ATOM 533 N N . ASP A 1 68 ? 7.642 5.233 1.820 1.00 98.62 68 ASP A N 1
ATOM 534 C CA . ASP A 1 68 ? 8.420 4.920 3.020 1.00 98.62 68 ASP A CA 1
ATOM 535 C C . ASP A 1 68 ? 8.912 3.460 2.997 1.00 98.62 68 ASP A C 1
ATOM 537 O O . ASP A 1 68 ? 10.003 3.160 3.489 1.00 98.62 68 ASP A O 1
ATOM 541 N N . LEU A 1 69 ? 8.129 2.576 2.372 1.00 98.69 69 LEU A N 1
ATOM 542 C CA . LEU A 1 69 ? 8.438 1.170 2.121 1.00 98.69 69 LEU A CA 1
ATOM 543 C C . LEU A 1 69 ? 7.938 0.769 0.725 1.00 98.69 69 LEU A C 1
ATOM 545 O O . LEU A 1 69 ? 6.806 1.090 0.365 1.00 98.69 69 LEU A O 1
ATOM 549 N N . VAL A 1 70 ? 8.751 0.032 -0.027 1.00 98.69 70 VAL A N 1
ATOM 550 C CA . VAL A 1 70 ? 8.321 -0.749 -1.196 1.00 98.69 70 VAL A CA 1
ATOM 551 C C . VAL A 1 70 ? 8.506 -2.227 -0.873 1.00 98.69 70 VAL A C 1
ATOM 553 O O . VAL A 1 70 ? 9.562 -2.618 -0.374 1.00 98.69 70 VAL A O 1
ATOM 556 N N . ILE A 1 71 ? 7.487 -3.036 -1.147 1.00 98.38 71 ILE A N 1
ATOM 557 C CA . ILE A 1 71 ? 7.474 -4.464 -0.834 1.00 98.38 71 ILE A CA 1
ATOM 558 C C . ILE A 1 71 ? 6.931 -5.281 -2.003 1.00 98.38 71 ILE A C 1
ATOM 560 O O . ILE A 1 71 ? 5.948 -4.883 -2.621 1.00 98.38 71 ILE A O 1
ATOM 564 N N . GLY A 1 72 ? 7.577 -6.404 -2.298 1.00 96.88 72 GLY A N 1
ATOM 565 C CA . GLY A 1 72 ? 7.149 -7.353 -3.326 1.00 96.88 72 GLY A CA 1
ATOM 566 C C . GLY A 1 72 ? 8.326 -8.019 -4.030 1.00 96.88 72 GLY A C 1
ATOM 567 O O . GLY A 1 72 ? 9.467 -7.907 -3.576 1.00 96.88 72 GLY A O 1
ATOM 568 N N . ASP A 1 73 ? 8.079 -8.711 -5.137 1.00 96.00 73 ASP A N 1
ATOM 569 C CA . ASP A 1 73 ? 9.152 -9.247 -5.995 1.00 96.00 73 ASP A CA 1
ATOM 570 C C . ASP A 1 73 ? 9.810 -8.189 -6.897 1.00 96.00 73 ASP A C 1
ATOM 572 O O . ASP A 1 73 ? 10.967 -8.353 -7.309 1.00 96.00 73 ASP A O 1
ATOM 576 N N . LEU A 1 74 ? 9.147 -7.036 -7.038 1.00 95.69 74 LEU A N 1
ATOM 577 C CA . LEU A 1 74 ? 9.629 -5.835 -7.713 1.00 95.69 74 LEU A CA 1
ATOM 578 C C . LEU A 1 74 ? 9.769 -6.044 -9.225 1.00 95.69 74 LEU A C 1
ATOM 580 O O . LEU A 1 74 ? 10.701 -5.507 -9.833 1.00 95.69 74 LEU A O 1
ATOM 584 N N . ASP A 1 75 ? 8.886 -6.847 -9.817 1.00 93.94 75 ASP A N 1
ATOM 585 C CA . ASP A 1 75 ? 8.862 -7.119 -11.253 1.00 93.94 75 ASP A CA 1
ATOM 586 C C . ASP A 1 75 ? 8.018 -6.104 -12.047 1.00 93.94 75 ASP A C 1
ATOM 588 O O . ASP A 1 75 ? 8.277 -5.886 -13.235 1.00 93.94 75 ASP A O 1
ATOM 592 N N . SER A 1 76 ? 7.078 -5.412 -11.389 1.00 94.12 76 SER A N 1
ATOM 593 C CA . SER A 1 76 ? 6.220 -4.412 -12.031 1.00 94.12 76 SER A CA 1
ATOM 594 C C . SER A 1 76 ? 6.663 -2.975 -11.754 1.00 94.12 76 SER A C 1
ATOM 596 O O . SER A 1 76 ? 6.089 -2.034 -12.310 1.00 94.12 76 SER A O 1
ATOM 598 N N . ILE A 1 77 ? 7.674 -2.757 -10.909 1.00 96.62 77 ILE A N 1
ATOM 599 C CA . ILE A 1 77 ? 8.278 -1.435 -10.691 1.00 96.62 77 ILE A CA 1
ATOM 600 C C . ILE A 1 77 ? 9.254 -1.070 -11.820 1.00 96.62 77 ILE A C 1
ATOM 602 O O . ILE A 1 77 ? 10.093 -1.867 -12.235 1.00 96.62 77 ILE A O 1
ATOM 606 N N . LEU A 1 78 ? 9.185 0.174 -12.300 1.00 97.56 78 LEU A N 1
ATOM 607 C CA . LEU A 1 78 ? 10.140 0.682 -13.285 1.00 97.56 78 LEU A CA 1
ATOM 608 C C . LEU A 1 78 ? 11.537 0.857 -12.650 1.00 97.56 78 LEU A C 1
ATOM 610 O O . LEU A 1 78 ? 11.628 1.405 -11.542 1.00 97.56 78 LEU A O 1
ATOM 614 N N . PRO A 1 79 ? 12.637 0.459 -13.324 1.00 97.25 79 PRO A N 1
ATOM 615 C CA . PRO A 1 79 ? 13.992 0.529 -12.764 1.00 97.25 79 PRO A CA 1
ATOM 616 C C . PRO A 1 79 ? 14.398 1.920 -12.261 1.00 97.25 79 PRO A C 1
ATOM 618 O O . PRO A 1 79 ? 15.053 2.050 -11.224 1.00 97.25 79 PRO A O 1
ATOM 621 N N . GLU A 1 80 ? 13.993 2.978 -12.962 1.00 97.81 80 GLU A N 1
ATOM 622 C CA . GLU A 1 80 ? 14.248 4.361 -12.567 1.00 97.81 80 GLU A CA 1
ATOM 623 C C . GLU A 1 80 ? 13.544 4.738 -11.257 1.00 97.81 80 GLU A C 1
ATOM 625 O O . GLU A 1 80 ? 14.150 5.388 -10.400 1.00 97.81 80 GLU A O 1
ATOM 630 N N . ASN A 1 81 ? 12.310 4.267 -11.059 1.00 97.94 81 ASN A N 1
ATOM 631 C CA . ASN A 1 81 ? 11.526 4.523 -9.855 1.00 97.94 81 ASN A CA 1
ATOM 632 C C . ASN A 1 81 ? 12.090 3.743 -8.667 1.00 97.94 81 ASN A C 1
ATOM 634 O O . ASN A 1 81 ? 12.205 4.298 -7.572 1.00 97.94 81 ASN A O 1
ATOM 638 N N . LEU A 1 82 ? 12.514 2.492 -8.885 1.00 97.81 82 LEU A N 1
ATOM 639 C CA . LEU A 1 82 ? 13.209 1.705 -7.866 1.00 97.81 82 LEU A CA 1
ATOM 640 C 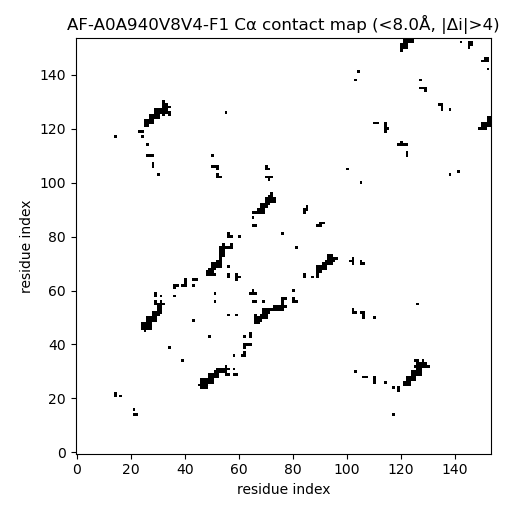C . LEU A 1 82 ? 14.506 2.402 -7.431 1.00 97.81 82 LEU A C 1
ATOM 642 O O . LEU A 1 82 ? 14.708 2.648 -6.241 1.00 97.81 82 LEU A O 1
ATOM 646 N N . SER A 1 83 ? 15.334 2.818 -8.395 1.00 97.62 83 SER A N 1
ATOM 647 C CA . SER A 1 83 ? 16.578 3.545 -8.116 1.00 97.62 83 SER A CA 1
ATOM 648 C C . SER A 1 83 ? 16.324 4.847 -7.351 1.00 97.62 83 SER A C 1
ATOM 650 O O . SER A 1 83 ? 17.080 5.205 -6.443 1.00 97.62 83 SER A O 1
ATOM 652 N N . GLN A 1 84 ? 15.258 5.576 -7.693 1.00 97.62 84 GLN A N 1
ATOM 653 C CA . GLN A 1 84 ? 14.871 6.788 -6.978 1.00 97.62 84 GLN A CA 1
ATOM 654 C C . GLN A 1 84 ? 14.442 6.494 -5.534 1.00 97.62 84 GLN A C 1
ATOM 656 O O . GLN A 1 84 ? 14.829 7.245 -4.632 1.00 97.62 84 GLN A O 1
ATOM 661 N N . CYS A 1 85 ? 13.689 5.416 -5.297 1.00 97.44 85 CYS A N 1
ATOM 662 C CA . CYS A 1 85 ? 13.300 4.982 -3.954 1.00 97.44 85 CYS A CA 1
ATOM 663 C C . CYS A 1 85 ? 14.538 4.688 -3.094 1.00 97.44 85 CYS A C 1
ATOM 665 O O . CYS A 1 85 ? 14.687 5.268 -2.015 1.00 97.44 85 CYS A O 1
ATOM 667 N N . GLU A 1 86 ? 15.469 3.879 -3.605 1.00 95.94 86 GLU A N 1
ATOM 668 C CA . GLU A 1 86 ? 16.719 3.525 -2.920 1.00 95.94 86 GLU A CA 1
ATOM 669 C C . GLU A 1 86 ? 17.553 4.768 -2.569 1.00 95.94 86 GLU A C 1
ATOM 671 O O . GLU A 1 86 ? 17.940 4.966 -1.413 1.00 95.94 86 GLU A O 1
ATOM 676 N N . LYS A 1 87 ? 17.768 5.668 -3.541 1.00 97.62 87 LYS A N 1
ATOM 677 C CA . LYS A 1 87 ? 18.513 6.929 -3.343 1.00 97.62 87 LYS A CA 1
ATOM 678 C C . LYS A 1 87 ? 17.860 7.854 -2.320 1.00 97.62 87 LYS A C 1
ATOM 680 O O . LYS A 1 87 ? 18.554 8.602 -1.633 1.00 97.62 87 LYS A O 1
ATOM 685 N N . SER A 1 88 ? 16.536 7.807 -2.216 1.00 96.69 88 SER A N 1
ATOM 686 C CA . SER A 1 88 ? 15.763 8.649 -1.300 1.00 96.69 88 SER A CA 1
ATOM 687 C C . SER A 1 88 ? 15.641 8.050 0.107 1.00 96.69 88 SER A C 1
ATOM 689 O O . SER A 1 88 ? 15.055 8.676 0.989 1.00 96.69 88 SER A O 1
ATOM 691 N N . GLY A 1 89 ? 16.223 6.868 0.343 1.00 95.50 89 GLY A N 1
ATOM 692 C CA . GLY A 1 89 ? 16.205 6.191 1.638 1.00 95.50 89 GLY A CA 1
ATOM 693 C C . GLY A 1 89 ? 14.906 5.444 1.943 1.00 95.50 89 GLY A C 1
ATOM 694 O O . GLY A 1 89 ? 14.665 5.154 3.116 1.00 95.50 89 GLY A O 1
ATOM 695 N N . CYS A 1 90 ? 14.099 5.145 0.920 1.00 97.62 90 CYS A N 1
ATOM 696 C CA . CYS A 1 90 ? 12.973 4.221 1.022 1.00 97.62 90 CYS A CA 1
ATOM 697 C C . CYS A 1 90 ? 13.474 2.838 1.466 1.00 97.62 90 CYS A C 1
ATOM 699 O O . CYS A 1 90 ? 14.528 2.385 1.008 1.00 97.62 90 CYS A O 1
ATOM 701 N N . LEU A 1 91 ? 12.740 2.170 2.359 1.00 98.19 91 LEU A N 1
ATOM 702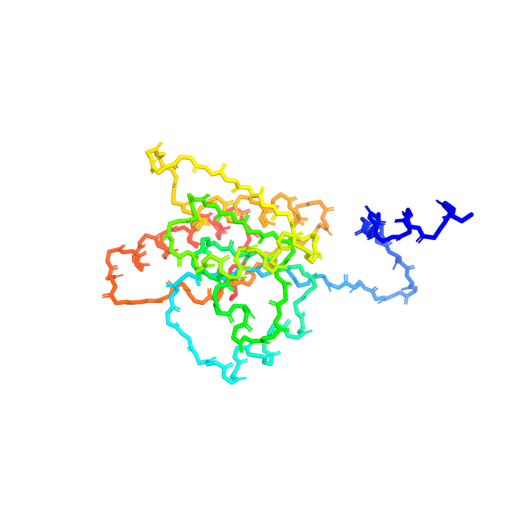 C CA . LEU A 1 91 ? 13.019 0.774 2.684 1.00 98.19 91 LEU A CA 1
ATOM 703 C C . LEU A 1 91 ? 12.527 -0.115 1.537 1.00 98.19 91 LEU A C 1
ATOM 705 O O . LEU A 1 91 ? 11.405 0.053 1.072 1.00 98.19 91 LEU A O 1
ATOM 709 N N . ILE A 1 92 ? 13.354 -1.064 1.104 1.00 98.12 92 ILE A N 1
ATOM 710 C CA . ILE A 1 92 ? 12.998 -2.034 0.067 1.00 98.12 92 ILE A CA 1
ATOM 711 C C . ILE A 1 92 ? 12.979 -3.425 0.697 1.00 98.12 92 ILE A C 1
ATOM 713 O O . ILE A 1 92 ? 14.009 -3.905 1.172 1.00 98.12 92 ILE A O 1
ATOM 717 N N . GLU A 1 93 ? 11.816 -4.067 0.693 1.00 97.88 93 GLU A N 1
ATOM 718 C CA . GLU A 1 93 ? 11.641 -5.453 1.123 1.00 97.88 93 GLU A CA 1
ATOM 719 C C . GLU A 1 93 ? 11.345 -6.330 -0.093 1.00 97.88 93 GLU A C 1
ATOM 721 O O . GLU A 1 93 ? 10.211 -6.422 -0.561 1.00 97.88 93 GLU A O 1
ATOM 726 N N . ARG A 1 94 ? 12.398 -6.950 -0.630 1.00 96.69 94 ARG A N 1
ATOM 727 C CA . ARG A 1 94 ? 12.296 -7.829 -1.794 1.00 96.69 94 ARG A CA 1
ATOM 728 C C . ARG A 1 94 ? 11.939 -9.251 -1.369 1.00 96.69 94 ARG A C 1
ATOM 730 O O . ARG A 1 94 ? 12.612 -9.822 -0.513 1.00 96.69 94 ARG A O 1
ATOM 737 N N . TYR A 1 95 ? 10.950 -9.825 -2.038 1.00 95.88 95 TYR A N 1
ATOM 738 C CA . TYR A 1 95 ? 10.525 -11.214 -1.894 1.00 95.88 95 TYR A CA 1
ATOM 739 C C . TYR A 1 95 ? 10.757 -11.993 -3.202 1.00 95.88 95 TYR A C 1
ATOM 741 O O . TYR A 1 95 ? 10.903 -11.378 -4.258 1.00 95.88 95 TYR A O 1
ATOM 749 N N . PRO A 1 96 ? 10.849 -13.333 -3.170 1.00 91.81 96 PRO A N 1
ATOM 750 C CA . PRO A 1 96 ? 10.830 -14.129 -4.394 1.00 91.81 96 PRO A CA 1
ATOM 751 C C . PRO A 1 96 ? 9.470 -14.011 -5.108 1.00 91.81 96 PRO A C 1
ATOM 753 O O . PRO A 1 96 ? 8.459 -13.678 -4.488 1.00 91.81 96 PRO A O 1
ATOM 756 N N . CYS A 1 97 ? 9.455 -14.286 -6.416 1.00 84.38 97 CYS A N 1
ATOM 757 C CA . CYS A 1 97 ? 8.216 -14.363 -7.199 1.00 84.38 97 CYS A CA 1
ATOM 758 C C . CYS A 1 97 ? 7.396 -15.606 -6.807 1.00 84.38 97 CYS A C 1
ATOM 760 O O . CYS A 1 97 ? 6.187 -15.525 -6.616 1.00 84.38 97 CYS A O 1
ATOM 762 N N . GLU A 1 98 ? 8.070 -16.744 -6.601 1.00 84.62 98 GLU A N 1
ATOM 763 C CA . GLU A 1 98 ? 7.466 -17.954 -6.038 1.00 84.62 98 GLU A CA 1
ATOM 764 C C . GLU A 1 98 ? 7.323 -17.800 -4.518 1.00 84.62 98 GLU A C 1
ATOM 766 O O . GLU A 1 98 ? 8.266 -18.018 -3.753 1.00 84.62 98 GLU A O 1
ATOM 771 N N . LYS A 1 99 ? 6.136 -17.365 -4.101 1.00 86.50 99 LYS A N 1
ATOM 772 C CA . LYS A 1 99 ? 5.703 -17.204 -2.712 1.00 86.50 99 LYS A CA 1
ATOM 773 C C . LYS A 1 99 ? 4.206 -17.484 -2.609 1.00 86.50 99 LYS A C 1
ATOM 775 O O . LYS A 1 99 ? 3.496 -17.397 -3.612 1.00 86.50 99 LYS A O 1
ATOM 780 N N . ASP A 1 100 ? 3.747 -17.811 -1.407 1.00 84.75 100 ASP A N 1
ATOM 781 C CA . ASP A 1 100 ? 2.329 -18.080 -1.163 1.00 84.75 100 ASP A CA 1
ATOM 782 C C . ASP A 1 100 ? 1.526 -16.775 -1.061 1.00 84.75 100 ASP A C 1
ATOM 784 O O . ASP A 1 100 ? 0.359 -16.737 -1.452 1.00 84.75 100 ASP A O 1
ATOM 788 N N . GLU A 1 101 ? 2.154 -15.699 -0.572 1.00 89.88 101 GLU A N 1
ATOM 789 C CA . GLU A 1 101 ? 1.504 -14.408 -0.368 1.00 89.88 101 GLU A CA 1
ATOM 790 C C . GLU A 1 101 ? 1.590 -13.477 -1.581 1.00 89.88 101 GLU A C 1
ATOM 792 O O . GLU A 1 101 ? 2.628 -13.343 -2.229 1.00 89.88 101 GLU A O 1
ATOM 797 N N . THR A 1 102 ? 0.529 -12.718 -1.840 1.00 92.00 102 THR A N 1
ATOM 798 C CA . THR A 1 102 ? 0.574 -11.616 -2.815 1.00 92.00 102 THR A CA 1
ATOM 799 C C . THR A 1 102 ? 1.347 -10.408 -2.269 1.00 92.00 102 THR A C 1
ATOM 801 O O . THR A 1 102 ? 1.456 -10.204 -1.059 1.00 92.00 102 THR A O 1
ATOM 804 N N . ASP A 1 103 ? 1.840 -9.519 -3.139 1.00 94.38 103 ASP A N 1
ATOM 805 C CA . ASP A 1 103 ? 2.539 -8.310 -2.666 1.00 94.38 103 ASP A CA 1
ATOM 806 C C . ASP A 1 103 ? 1.623 -7.380 -1.850 1.00 94.38 103 ASP A C 1
ATOM 808 O O . ASP A 1 103 ? 2.085 -6.671 -0.952 1.00 94.38 103 ASP A O 1
ATOM 812 N N . LEU A 1 104 ? 0.309 -7.402 -2.117 1.00 95.31 104 LEU A N 1
ATOM 813 C CA . LEU A 1 104 ? -0.668 -6.675 -1.305 1.00 95.31 104 LEU A CA 1
ATOM 814 C C . LEU A 1 104 ? -0.817 -7.290 0.092 1.00 95.31 104 LEU A C 1
ATOM 816 O O . LEU A 1 104 ? -0.919 -6.546 1.067 1.00 95.31 104 LEU A O 1
ATOM 820 N N . GLU A 1 105 ? -0.814 -8.617 0.208 1.00 96.06 105 GLU A N 1
ATOM 821 C CA . GLU A 1 105 ? -0.844 -9.312 1.503 1.00 96.06 105 GLU A CA 1
ATOM 822 C C . GLU A 1 105 ? 0.377 -8.952 2.341 1.00 96.06 105 GLU A C 1
ATOM 824 O O . GLU A 1 105 ? 0.241 -8.549 3.496 1.00 96.06 105 GLU A O 1
ATOM 829 N N . LEU A 1 106 ? 1.563 -8.983 1.732 1.00 97.12 106 LEU A N 1
ATOM 830 C CA . LEU A 1 106 ? 2.800 -8.557 2.380 1.00 97.12 106 LEU A CA 1
ATOM 831 C C . LEU A 1 106 ? 2.730 -7.089 2.836 1.00 97.12 106 LEU A C 1
ATOM 833 O O . LEU A 1 106 ? 3.098 -6.761 3.969 1.00 97.12 106 LEU A O 1
ATOM 837 N N . ALA A 1 107 ? 2.207 -6.195 1.993 1.00 98.06 107 ALA A N 1
ATOM 838 C CA . ALA A 1 107 ? 2.017 -4.791 2.351 1.00 98.06 107 ALA A CA 1
ATOM 839 C C . ALA A 1 107 ? 1.020 -4.603 3.507 1.00 98.06 107 ALA A C 1
ATOM 841 O O . ALA A 1 107 ? 1.256 -3.776 4.394 1.00 98.06 107 ALA A O 1
ATOM 842 N N . LEU A 1 108 ? -0.070 -5.374 3.527 1.00 97.94 108 LEU A N 1
ATOM 843 C CA . LEU A 1 108 ? -1.059 -5.366 4.605 1.00 97.94 108 LEU A CA 1
ATOM 844 C C . LEU A 1 108 ? -0.457 -5.840 5.927 1.00 97.94 108 LEU A C 1
ATOM 846 O O . LEU A 1 108 ? -0.653 -5.163 6.935 1.00 97.94 108 LEU A O 1
ATOM 850 N N . LEU A 1 109 ? 0.352 -6.902 5.924 1.00 97.44 109 LEU A N 1
ATOM 851 C CA . LEU A 1 109 ? 1.064 -7.376 7.116 1.00 97.44 109 LEU A CA 1
ATOM 852 C C . LEU A 1 109 ? 1.968 -6.282 7.707 1.00 97.44 109 LEU A C 1
ATOM 854 O O . LEU A 1 109 ? 1.972 -6.046 8.919 1.00 97.44 109 LEU A O 1
ATOM 858 N N . ARG A 1 110 ? 2.691 -5.545 6.855 1.00 98.06 110 ARG A N 1
ATOM 859 C CA . ARG A 1 110 ? 3.539 -4.421 7.293 1.00 98.06 110 ARG A CA 1
ATOM 860 C C . ARG A 1 110 ? 2.740 -3.227 7.795 1.00 98.06 110 ARG A C 1
ATOM 862 O O . ARG A 1 110 ? 3.117 -2.602 8.793 1.00 98.06 110 ARG A O 1
ATOM 869 N N . ALA A 1 111 ? 1.627 -2.909 7.142 1.00 97.94 111 ALA A N 1
ATOM 870 C CA . ALA A 1 111 ? 0.722 -1.866 7.608 1.00 97.94 111 ALA A CA 1
ATOM 871 C C . ALA A 1 111 ? 0.102 -2.235 8.964 1.00 97.94 111 ALA A C 1
ATOM 873 O O . ALA A 1 111 ? 0.031 -1.386 9.852 1.00 97.94 111 ALA A O 1
ATOM 874 N N . GLU A 1 112 ? -0.285 -3.497 9.147 1.00 97.75 112 GLU A N 1
ATOM 875 C CA . GLU A 1 112 ? -0.844 -4.044 10.381 1.00 97.75 112 GLU A CA 1
ATOM 876 C C . GLU A 1 112 ? 0.135 -3.947 11.546 1.00 97.75 112 GLU A C 1
ATOM 878 O O . GLU A 1 112 ? -0.225 -3.438 12.613 1.00 97.75 112 GLU A O 1
ATOM 883 N N . GLU A 1 113 ? 1.373 -4.404 11.337 1.00 97.00 113 GLU A N 1
ATOM 884 C CA . GLU A 1 113 ? 2.450 -4.350 12.323 1.00 97.00 113 GLU A CA 1
ATOM 885 C C . GLU A 1 113 ? 2.620 -2.918 12.840 1.00 97.00 113 GLU A C 1
ATOM 887 O O . GLU A 1 113 ? 2.596 -2.665 14.051 1.00 97.00 113 GLU A O 1
ATOM 892 N N . ARG A 1 114 ? 2.697 -1.963 11.911 1.00 95.69 114 ARG A N 1
ATOM 893 C CA . ARG A 1 114 ? 2.880 -0.551 12.235 1.00 95.69 114 ARG A CA 1
ATOM 894 C C . ARG A 1 114 ? 1.646 0.066 12.888 1.00 95.69 114 ARG A C 1
ATOM 896 O O . ARG A 1 114 ? 1.778 0.786 13.879 1.00 95.69 114 ARG A O 1
ATOM 903 N N . ALA A 1 115 ? 0.452 -0.236 12.383 1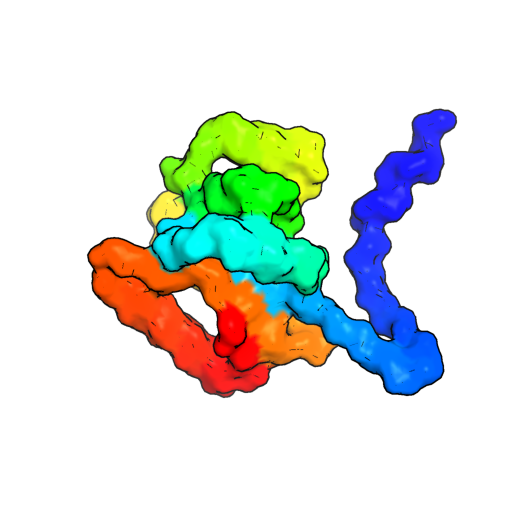.00 95.38 115 ALA A N 1
ATOM 904 C CA . ALA A 1 115 ? -0.807 0.230 12.956 1.00 95.38 115 ALA A CA 1
ATOM 905 C C . ALA A 1 115 ? -0.963 -0.261 14.401 1.00 95.38 115 ALA A C 1
ATOM 907 O O . ALA A 1 115 ? -1.274 0.526 15.296 1.00 95.38 115 ALA A O 1
ATOM 908 N N . ARG A 1 116 ? -0.641 -1.534 14.662 1.00 94.88 116 ARG A N 1
ATOM 909 C CA . ARG A 1 116 ? -0.653 -2.133 16.001 1.00 94.88 116 ARG A CA 1
ATOM 910 C C . ARG A 1 116 ? 0.290 -1.404 16.957 1.00 94.88 116 ARG A C 1
ATOM 912 O O . ARG A 1 116 ? -0.123 -1.087 18.070 1.00 94.88 116 ARG A O 1
ATOM 919 N N . MET A 1 117 ? 1.515 -1.092 16.528 1.00 93.25 117 MET A N 1
ATOM 920 C CA . MET A 1 117 ? 2.482 -0.342 17.344 1.00 93.25 117 MET A CA 1
ATOM 921 C C . MET A 1 117 ? 2.005 1.076 17.689 1.00 93.25 117 MET A C 1
ATOM 923 O O . MET A 1 117 ? 2.296 1.579 18.774 1.00 93.25 117 MET A O 1
ATOM 927 N N . LEU A 1 118 ? 1.266 1.723 16.785 1.00 91.31 118 LEU A N 1
ATOM 928 C CA . LEU A 1 118 ? 0.758 3.088 16.964 1.00 91.31 118 LEU A CA 1
ATOM 929 C C . LEU A 1 118 ? -0.617 3.139 17.659 1.00 91.31 118 LEU A C 1
ATOM 931 O O . LEU A 1 118 ? -1.067 4.207 18.084 1.00 91.31 118 LEU A O 1
ATOM 935 N N . GLY A 1 119 ? -1.271 1.986 17.830 1.00 92.81 119 GLY A N 1
ATOM 936 C CA . GLY A 1 119 ? -2.647 1.898 18.316 1.00 92.81 119 GLY A CA 1
ATOM 937 C C . GLY A 1 119 ? -3.673 2.410 17.302 1.00 92.81 119 GLY A C 1
ATOM 938 O O . GLY A 1 119 ? -4.745 2.866 17.699 1.00 92.81 119 GLY A O 1
ATOM 939 N N . GLU A 1 120 ? -3.336 2.360 16.014 1.00 93.88 120 GLU A N 1
ATOM 940 C CA . GLU A 1 120 ? -4.226 2.690 14.907 1.00 93.88 120 GLU A CA 1
ATOM 941 C C . GLU A 1 120 ? -5.011 1.459 14.446 1.00 93.88 120 GLU A C 1
ATOM 943 O O . GLU A 1 120 ? -4.593 0.308 14.604 1.00 93.88 120 GLU A O 1
ATOM 948 N N . ARG A 1 121 ? -6.188 1.718 13.876 1.00 95.88 121 ARG A N 1
ATOM 949 C CA . ARG A 1 121 ? -7.071 0.685 13.310 1.00 95.88 121 ARG A CA 1
ATOM 950 C C . ARG A 1 121 ? -7.475 0.965 11.872 1.00 95.88 121 ARG A C 1
ATOM 952 O O . ARG A 1 121 ? -8.005 0.072 11.231 1.00 95.88 121 ARG A O 1
ATOM 959 N N . ASP A 1 122 ? -7.277 2.187 11.388 1.00 97.00 122 ASP A N 1
ATOM 960 C CA . ASP A 1 122 ? -7.555 2.542 9.999 1.00 97.00 122 ASP A CA 1
ATOM 961 C C . ASP A 1 122 ? -6.288 2.283 9.158 1.00 97.00 122 ASP A C 1
ATOM 963 O O . ASP A 1 122 ? -5.210 2.757 9.518 1.00 97.00 122 ASP A O 1
ATOM 967 N N . ILE A 1 123 ? -6.425 1.548 8.054 1.00 97.94 123 ILE A N 1
ATOM 968 C CA . ILE A 1 123 ? -5.395 1.370 7.018 1.00 97.94 123 ILE A CA 1
ATOM 969 C C . ILE A 1 123 ? -6.027 1.815 5.702 1.00 97.94 123 ILE A C 1
ATOM 971 O O . ILE A 1 123 ? -7.092 1.330 5.333 1.00 97.94 123 ILE A O 1
ATOM 975 N N . TRP A 1 124 ? -5.403 2.761 5.012 1.00 97.38 124 TRP A N 1
ATOM 976 C CA . TRP A 1 124 ? -5.911 3.264 3.736 1.00 97.38 124 TRP A CA 1
ATOM 977 C C . TRP A 1 124 ? -5.373 2.413 2.597 1.00 97.38 124 TRP A C 1
ATOM 979 O O . TRP A 1 124 ? -4.168 2.182 2.543 1.00 97.38 124 TRP A O 1
ATOM 989 N N . LEU A 1 125 ? -6.237 1.953 1.699 1.00 96.50 125 LEU A N 1
ATOM 990 C CA . LEU A 1 125 ? -5.833 1.105 0.584 1.00 96.50 125 LEU A CA 1
ATOM 991 C C . LEU A 1 125 ? -6.225 1.752 -0.744 1.00 96.50 125 LEU A C 1
ATOM 993 O O . LEU A 1 125 ? -7.389 1.806 -1.129 1.00 96.50 125 LEU A O 1
ATOM 997 N N . TYR A 1 126 ? -5.215 2.219 -1.469 1.00 95.38 126 TYR A N 1
ATOM 998 C CA . TYR A 1 126 ? -5.362 2.844 -2.775 1.00 95.38 126 TYR A CA 1
ATOM 999 C C . TYR A 1 126 ? -4.923 1.893 -3.886 1.00 95.38 126 TYR A C 1
ATOM 1001 O O . TYR A 1 126 ? -4.045 1.052 -3.696 1.00 95.38 126 TYR A O 1
ATOM 1009 N N . GLY A 1 127 ? -5.529 2.032 -5.067 1.00 92.75 127 GLY A N 1
ATOM 1010 C CA . GLY A 1 127 ? -5.136 1.252 -6.242 1.00 92.75 127 GLY A CA 1
ATOM 1011 C C . GLY A 1 127 ? -5.378 -0.255 -6.100 1.00 92.75 127 GLY A C 1
ATOM 1012 O O . GLY A 1 127 ? -4.714 -1.035 -6.763 1.00 92.75 127 GLY A O 1
ATOM 1013 N N . ALA A 1 128 ? -6.307 -0.702 -5.249 1.00 91.31 128 ALA A N 1
ATOM 1014 C CA . ALA A 1 128 ? -6.636 -2.129 -5.106 1.00 91.31 128 ALA A CA 1
ATOM 1015 C C . ALA A 1 128 ? -7.661 -2.643 -6.137 1.00 91.31 128 ALA A C 1
ATOM 1017 O O . ALA A 1 128 ? -8.106 -3.787 -6.054 1.00 91.31 128 ALA A O 1
ATOM 1018 N N . THR A 1 129 ? -8.050 -1.811 -7.107 1.00 86.12 129 THR A N 1
ATOM 1019 C CA . THR A 1 129 ? -8.942 -2.181 -8.220 1.00 86.12 129 THR A CA 1
ATOM 1020 C C . THR A 1 129 ? -8.154 -2.223 -9.522 1.00 86.12 129 THR A C 1
ATOM 1022 O O . THR A 1 129 ? -7.160 -1.520 -9.670 1.00 86.12 129 THR A O 1
ATOM 1025 N N . GLY A 1 130 ? -8.569 -3.024 -10.498 1.00 79.44 130 GLY A N 1
ATOM 1026 C CA . GLY A 1 130 ? -7.834 -3.119 -11.755 1.00 79.44 130 GLY A CA 1
ATOM 1027 C C . GLY A 1 130 ? -8.557 -3.940 -12.809 1.00 79.44 130 GLY A C 1
ATOM 1028 O O . GLY A 1 130 ? -9.734 -4.259 -12.673 1.00 79.44 130 GLY A O 1
ATOM 1029 N N . LYS A 1 131 ? -7.833 -4.282 -13.878 1.00 77.62 131 LYS A N 1
ATOM 1030 C CA . LYS A 1 131 ? -8.391 -5.009 -15.031 1.00 77.62 131 LYS A CA 1
ATOM 1031 C C . LYS A 1 131 ? -8.687 -6.485 -14.736 1.00 77.62 131 LYS A C 1
ATOM 1033 O O . LYS A 1 131 ? -9.513 -7.082 -15.417 1.00 77.62 131 LYS A O 1
ATOM 1038 N N . ARG A 1 132 ? -7.997 -7.070 -13.753 1.00 84.38 132 ARG A N 1
ATOM 1039 C CA . ARG A 1 132 ? -8.120 -8.480 -13.362 1.00 84.38 132 ARG A CA 1
ATOM 1040 C C . ARG A 1 132 ? -9.136 -8.637 -12.235 1.00 84.38 132 ARG A C 1
ATOM 1042 O O . ARG A 1 132 ? -8.878 -8.234 -11.102 1.00 84.38 132 ARG A O 1
ATOM 1049 N N . ILE A 1 133 ? -10.297 -9.199 -12.565 1.00 87.12 133 ILE A N 1
ATOM 1050 C CA . ILE A 1 133 ? -11.402 -9.386 -11.616 1.00 87.12 133 ILE A CA 1
ATOM 1051 C C . ILE A 1 133 ? -11.066 -10.407 -10.524 1.00 87.12 133 ILE A C 1
ATOM 1053 O O . ILE A 1 133 ? -11.457 -10.226 -9.379 1.00 87.12 133 ILE A O 1
ATOM 1057 N N . ASP A 1 134 ? -10.293 -11.435 -10.860 1.00 85.94 134 ASP A N 1
ATOM 1058 C CA . ASP A 1 134 ? -9.775 -12.443 -9.938 1.00 85.94 134 ASP A CA 1
ATOM 1059 C C . ASP A 1 134 ? -8.895 -11.808 -8.851 1.00 85.94 134 ASP A C 1
ATOM 1061 O O . ASP A 1 134 ? -9.126 -12.032 -7.665 1.00 85.94 134 ASP A O 1
ATOM 1065 N N . HIS A 1 135 ? -7.971 -10.921 -9.237 1.00 86.06 135 HIS A N 1
ATOM 1066 C CA . HIS A 1 135 ? -7.161 -10.154 -8.283 1.00 86.06 135 HIS A CA 1
ATOM 1067 C C . HIS A 1 135 ? -8.025 -9.240 -7.415 1.00 86.06 135 HIS A C 1
ATOM 1069 O O . HIS A 1 135 ? -7.825 -9.149 -6.208 1.00 86.06 135 HIS A O 1
ATOM 1075 N N . PHE A 1 136 ? -9.007 -8.566 -8.017 1.00 89.75 136 PHE A N 1
ATOM 1076 C CA . PHE A 1 136 ? -9.909 -7.704 -7.263 1.00 89.75 136 PHE A CA 1
ATOM 1077 C C . PHE A 1 136 ? -10.709 -8.485 -6.208 1.00 89.75 136 PHE A C 1
ATOM 1079 O O . PHE A 1 136 ? -10.808 -8.034 -5.069 1.00 89.75 136 PHE A O 1
ATOM 1086 N N . LEU A 1 137 ? -11.234 -9.666 -6.549 1.00 91.44 137 LEU A N 1
ATOM 1087 C CA . LEU A 1 137 ? -11.933 -10.531 -5.594 1.00 91.44 137 LEU A CA 1
ATOM 1088 C C . LEU A 1 137 ? -11.006 -11.011 -4.468 1.00 91.44 137 LEU A C 1
ATOM 1090 O O . LEU A 1 137 ? -11.423 -11.003 -3.310 1.00 91.44 137 LEU A O 1
ATOM 1094 N N . GLY A 1 138 ? -9.752 -11.351 -4.786 1.00 91.69 138 GLY A N 1
ATOM 1095 C CA . GLY A 1 138 ? -8.721 -11.637 -3.784 1.00 91.69 138 GLY A CA 1
ATOM 1096 C C . GLY A 1 138 ? -8.512 -10.461 -2.825 1.00 91.69 138 GLY A C 1
ATOM 1097 O O . GLY A 1 138 ? -8.601 -10.624 -1.611 1.00 91.69 138 GLY A O 1
ATOM 1098 N N . ASN A 1 139 ? -8.369 -9.245 -3.358 1.00 92.94 139 ASN A N 1
ATOM 1099 C CA . ASN A 1 139 ? -8.223 -8.032 -2.549 1.00 92.94 139 ASN A CA 1
ATOM 1100 C C . ASN A 1 139 ? -9.433 -7.802 -1.629 1.00 92.94 139 ASN A C 1
ATOM 1102 O O . ASN A 1 139 ? -9.258 -7.445 -0.467 1.00 92.94 139 ASN 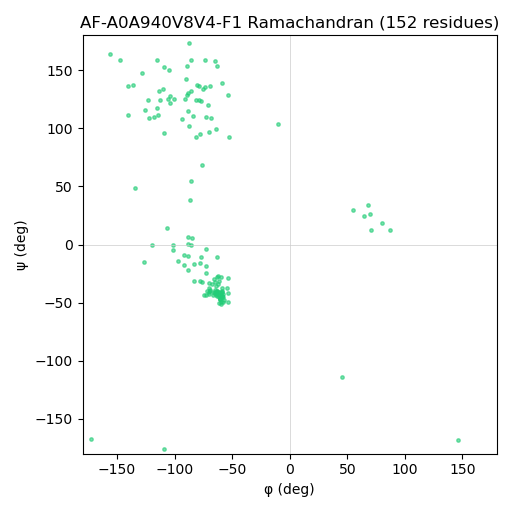A O 1
ATOM 1106 N N . VAL A 1 140 ? -10.659 -8.028 -2.112 1.00 93.88 140 VAL A N 1
ATOM 1107 C CA . VAL A 1 140 ? -11.875 -7.924 -1.286 1.00 93.88 140 VAL A CA 1
ATOM 1108 C C . VAL A 1 140 ? -11.877 -8.964 -0.161 1.00 93.88 140 VAL A C 1
ATOM 1110 O O . VAL A 1 140 ? -12.219 -8.626 0.974 1.00 93.88 140 VAL A O 1
ATOM 1113 N N . ALA A 1 141 ? -11.467 -10.205 -0.439 1.00 94.81 141 ALA A N 1
ATOM 1114 C CA . ALA A 1 141 ? -11.352 -11.247 0.581 1.00 94.81 141 ALA A CA 1
ATOM 1115 C C . ALA A 1 141 ? -10.339 -10.863 1.675 1.00 94.81 141 ALA A C 1
ATOM 1117 O O . ALA A 1 141 ? -10.628 -11.015 2.862 1.00 94.81 141 ALA A O 1
ATOM 1118 N N . LEU A 1 142 ? -9.206 -10.267 1.294 1.00 94.44 142 LEU A N 1
ATOM 1119 C CA . LEU A 1 142 ? -8.215 -9.747 2.239 1.00 94.44 142 LEU A CA 1
ATOM 1120 C C . LEU A 1 142 ? -8.760 -8.614 3.100 1.00 94.44 142 LEU A C 1
ATOM 1122 O O . LEU A 1 142 ? -8.575 -8.605 4.316 1.00 94.44 142 LEU A O 1
ATOM 1126 N N . MET A 1 143 ? -9.480 -7.666 2.499 1.00 95.31 143 MET A N 1
ATOM 1127 C CA . MET A 1 143 ? -10.118 -6.588 3.259 1.00 95.31 143 MET A CA 1
ATOM 1128 C C . MET A 1 143 ? -11.102 -7.138 4.298 1.00 95.31 143 MET A C 1
ATOM 1130 O O . MET A 1 143 ? -11.185 -6.603 5.406 1.00 95.31 143 MET A O 1
ATOM 1134 N N . LEU A 1 144 ? -11.828 -8.210 3.961 1.00 96.38 144 LEU A N 1
ATOM 1135 C CA . LEU A 1 144 ? -12.756 -8.871 4.875 1.00 96.38 144 LEU A CA 1
ATOM 1136 C C . LEU A 1 144 ? -12.032 -9.550 6.046 1.00 96.38 144 LEU A C 1
ATOM 1138 O O . LEU A 1 144 ? -12.465 -9.389 7.187 1.00 96.38 144 LEU A O 1
ATOM 1142 N N . ASP A 1 145 ? -10.927 -10.251 5.793 1.00 96.81 145 ASP A N 1
ATOM 1143 C CA . ASP A 1 145 ? -10.090 -10.844 6.847 1.00 96.81 145 ASP A CA 1
ATOM 1144 C C . ASP A 1 145 ? -9.580 -9.768 7.827 1.00 96.81 145 ASP A C 1
ATOM 1146 O O . ASP A 1 145 ? -9.734 -9.877 9.047 1.00 96.81 145 ASP A O 1
ATOM 1150 N N . TYR A 1 146 ? -9.093 -8.641 7.305 1.00 97.19 146 TYR A N 1
ATOM 1151 C CA . TYR A 1 146 ? -8.666 -7.511 8.133 1.00 97.19 146 TYR A CA 1
ATOM 1152 C C . TYR A 1 146 ? -9.809 -6.868 8.927 1.00 97.19 146 TYR A C 1
ATOM 1154 O O . TYR A 1 146 ? -9.615 -6.470 10.082 1.00 97.19 146 TYR A O 1
ATOM 1162 N N . ALA A 1 147 ? -11.012 -6.801 8.353 1.00 96.56 147 ALA A N 1
ATOM 1163 C CA . ALA A 1 147 ? -12.197 -6.346 9.070 1.00 96.56 147 ALA A CA 1
ATOM 1164 C C . ALA A 1 147 ? -12.542 -7.271 10.249 1.00 96.56 147 ALA A C 1
ATOM 1166 O O . ALA A 1 147 ? -12.840 -6.783 11.342 1.00 96.56 147 ALA A O 1
ATOM 1167 N N . GLN A 1 148 ? -12.430 -8.592 10.071 1.00 97.25 148 GLN A N 1
ATOM 1168 C CA . GLN A 1 148 ? -12.636 -9.577 11.142 1.00 97.25 148 GLN A CA 1
ATOM 1169 C C . GLN A 1 148 ? -11.584 -9.458 12.256 1.00 97.25 148 GLN A C 1
ATOM 1171 O O . GLN A 1 148 ? -11.910 -9.621 13.431 1.00 97.25 148 GLN A O 1
ATOM 1176 N N . LYS A 1 149 ? -10.349 -9.069 11.915 1.00 96.44 149 LYS A N 1
ATOM 1177 C CA . LYS A 1 149 ? -9.280 -8.731 12.878 1.00 96.44 149 LYS A CA 1
ATOM 1178 C C . LYS A 1 149 ? -9.496 -7.387 13.599 1.00 96.44 149 LYS A C 1
ATOM 1180 O O . LYS A 1 149 ? -8.717 -7.023 14.481 1.00 96.44 149 LYS A O 1
ATOM 1185 N N . GLY A 1 150 ? -10.543 -6.632 13.252 1.00 97.06 150 GLY A N 1
ATOM 1186 C CA . GLY A 1 150 ? -10.891 -5.349 13.871 1.00 97.06 150 GLY A CA 1
ATOM 1187 C C . GLY A 1 150 ? -10.195 -4.126 13.261 1.00 97.06 150 GLY A C 1
ATOM 1188 O O . GLY A 1 150 ? -10.235 -3.039 13.852 1.00 97.06 150 GLY A O 1
ATOM 1189 N N . TYR A 1 151 ? -9.565 -4.278 12.094 1.00 97.81 151 TYR A N 1
ATOM 1190 C CA . TYR A 1 151 ? -9.059 -3.163 11.296 1.00 97.81 151 TYR A CA 1
ATOM 1191 C C . TYR A 1 151 ? -10.153 -2.608 10.378 1.00 97.81 151 TYR A C 1
ATOM 1193 O O . TYR A 1 151 ? -11.155 -3.254 10.088 1.00 97.81 151 TYR A O 1
ATOM 1201 N N . ARG A 1 152 ? -9.981 -1.367 9.930 1.00 97.31 152 ARG A N 1
ATOM 1202 C CA . ARG A 1 152 ? -10.839 -0.720 8.938 1.00 97.31 152 ARG A CA 1
ATOM 1203 C C . ARG A 1 152 ? -9.990 -0.398 7.727 1.00 97.31 152 ARG A C 1
ATOM 1205 O O . ARG A 1 152 ? -9.151 0.502 7.801 1.00 97.31 152 ARG A O 1
ATOM 1212 N N . ILE A 1 153 ? -10.226 -1.121 6.639 1.00 96.62 153 ILE A N 1
ATOM 1213 C CA . ILE A 1 153 ? -9.660 -0.760 5.345 1.00 96.62 153 ILE A CA 1
ATOM 1214 C C . ILE A 1 153 ? -10.499 0.384 4.767 1.00 96.62 153 ILE A C 1
ATOM 1216 O O . ILE A 1 153 ? -11.728 0.293 4.733 1.00 96.62 153 ILE A O 1
ATOM 1220 N N . ARG A 1 154 ? -9.839 1.493 4.434 1.00 93.38 154 ARG A N 1
ATOM 1221 C CA . ARG A 1 154 ? -10.442 2.750 3.969 1.00 93.38 154 ARG A CA 1
ATOM 1222 C C . ARG A 1 154 ? -10.122 3.019 2.512 1.00 93.38 154 ARG A C 1
ATOM 1224 O O . ARG A 1 154 ? -8.956 2.769 2.131 1.00 93.38 154 ARG A O 1
#

Mean predicted aligned error: 7.43 Å